Protein AF-W1Y192-F1 (afdb_monomer)

Foldseek 3Di:
DPDPDCLAPVNVVVVCVVVVPDDDVVVVDDDRNDPVVVVVVCVVVVDDPPDD

Structure (mmCIF, N/CA/C/O backbone):
data_AF-W1Y192-F1
#
_entry.id   AF-W1Y192-F1
#
loop_
_atom_site.group_PDB
_atom_site.id
_atom_site.type_symbol
_atom_site.label_atom_id
_atom_site.label_alt_id
_atom_site.label_comp_id
_atom_site.label_asym_id
_atom_site.label_entity_id
_atom_site.label_seq_id
_atom_site.pdbx_PDB_ins_code
_atom_site.Cartn_x
_atom_site.Cartn_y
_atom_site.Cartn_z
_atom_site.occupancy
_atom_site.B_iso_or_equiv
_atom_site.auth_seq_id
_atom_site.auth_comp_id
_atom_site.auth_asym_id
_atom_site.auth_atom_id
_atom_site.pdbx_PDB_model_num
ATOM 1 N N . MET A 1 1 ? -18.957 1.636 -11.320 1.00 52.31 1 MET A N 1
ATOM 2 C CA . MET A 1 1 ? -17.998 0.556 -11.011 1.00 52.31 1 MET A CA 1
ATOM 3 C C . MET A 1 1 ? -16.814 1.221 -10.346 1.00 52.31 1 MET A C 1
ATOM 5 O O . MET A 1 1 ? -16.319 2.179 -10.920 1.00 52.31 1 MET A O 1
ATOM 9 N N . LEU A 1 2 ? -16.429 0.808 -9.136 1.00 55.69 2 LEU A N 1
ATOM 10 C CA . LEU A 1 2 ? -15.147 1.247 -8.583 1.00 55.69 2 LEU A CA 1
ATOM 11 C C . LEU A 1 2 ? -14.068 0.655 -9.492 1.00 55.69 2 LEU A C 1
ATOM 13 O O . LEU A 1 2 ? -14.101 -0.550 -9.749 1.00 55.69 2 LEU A O 1
ATOM 17 N N . GLU A 1 3 ? -13.174 1.484 -10.027 1.00 58.03 3 GLU A N 1
ATOM 18 C CA . GLU A 1 3 ? -11.963 0.967 -10.661 1.00 58.03 3 GLU A CA 1
ATOM 19 C C . GLU A 1 3 ? -11.290 0.005 -9.680 1.00 58.03 3 GLU A C 1
ATOM 21 O O . GLU A 1 3 ? -11.099 0.317 -8.505 1.00 58.03 3 GLU A O 1
ATOM 26 N N . SER A 1 4 ? -10.962 -1.195 -10.151 1.00 73.44 4 SER A N 1
ATOM 27 C CA . SER A 1 4 ? -10.464 -2.312 -9.342 1.00 73.44 4 SER A CA 1
ATOM 28 C C . SER A 1 4 ? -9.012 -2.132 -8.873 1.00 73.44 4 SER A C 1
ATOM 30 O O . SER A 1 4 ? -8.309 -3.105 -8.610 1.00 73.44 4 SER A O 1
ATOM 32 N N . VAL A 1 5 ? -8.539 -0.889 -8.776 1.00 86.88 5 VAL A N 1
ATOM 33 C CA . VAL A 1 5 ? -7.187 -0.558 -8.333 1.00 86.88 5 VAL A CA 1
ATOM 34 C C . VAL A 1 5 ? -7.188 -0.405 -6.816 1.00 86.88 5 VAL A C 1
ATOM 36 O O . VAL A 1 5 ? -7.779 0.523 -6.271 1.00 86.88 5 VAL A O 1
ATOM 39 N N . ILE A 1 6 ? -6.485 -1.311 -6.131 1.00 91.31 6 ILE A N 1
ATOM 40 C CA . ILE A 1 6 ? -6.391 -1.319 -4.662 1.00 91.31 6 ILE A CA 1
ATOM 41 C C . ILE A 1 6 ? -5.794 -0.012 -4.129 1.00 91.31 6 ILE A C 1
ATOM 43 O O . ILE A 1 6 ? -6.234 0.461 -3.090 1.00 91.31 6 ILE A O 1
ATOM 47 N N . ALA A 1 7 ? -4.829 0.584 -4.840 1.00 94.12 7 ALA A N 1
ATOM 48 C CA . ALA A 1 7 ? -4.144 1.824 -4.464 1.00 94.12 7 ALA A CA 1
ATOM 49 C C . ALA A 1 7 ? -5.027 3.080 -4.644 1.00 94.12 7 ALA A C 1
ATOM 51 O O . ALA A 1 7 ? -4.674 4.006 -5.375 1.00 94.12 7 ALA A O 1
ATOM 52 N N . SER A 1 8 ? -6.175 3.091 -3.965 1.00 93.75 8 SER A N 1
ATOM 53 C CA . SER A 1 8 ?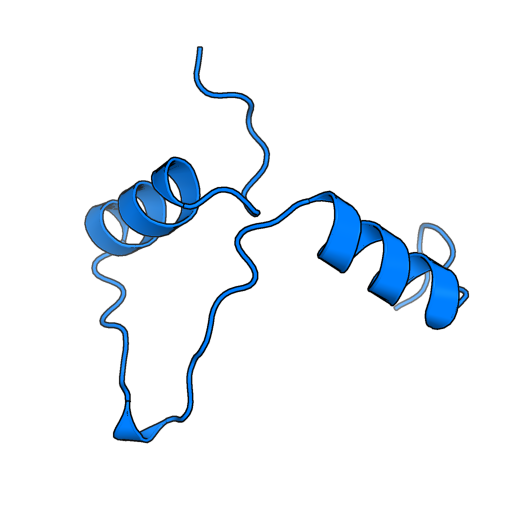 -7.155 4.171 -3.867 1.00 93.75 8 SER A CA 1
ATOM 54 C C . SER A 1 8 ? -7.699 4.220 -2.432 1.00 93.75 8 SER A C 1
ATOM 56 O O . SER A 1 8 ? -7.950 3.158 -1.853 1.00 93.75 8 SER A O 1
ATOM 58 N N . PRO A 1 9 ? -7.929 5.409 -1.838 1.00 93.06 9 PRO A N 1
ATOM 59 C CA . PRO A 1 9 ? -8.446 5.515 -0.473 1.00 93.06 9 PRO A CA 1
ATOM 60 C C . PRO A 1 9 ? -9.749 4.734 -0.267 1.00 93.06 9 PRO A C 1
ATOM 62 O O . PRO A 1 9 ? -9.897 4.011 0.716 1.00 93.06 9 PRO A O 1
ATOM 65 N N . GLU A 1 10 ? -10.681 4.843 -1.216 1.00 93.81 10 GLU A N 1
ATOM 66 C CA . GLU A 1 10 ? -12.004 4.217 -1.134 1.00 93.81 10 GLU A CA 1
ATOM 67 C C . GLU A 1 10 ? -11.906 2.688 -1.137 1.00 93.81 10 GLU A C 1
ATOM 69 O O . GLU A 1 10 ? -12.552 2.015 -0.331 1.00 93.81 10 GLU A O 1
ATOM 74 N N . VAL A 1 11 ? -11.048 2.139 -2.002 1.00 93.81 11 VAL A N 1
ATOM 75 C CA . VAL A 1 11 ? -10.867 0.691 -2.154 1.00 93.81 11 VAL A CA 1
ATOM 76 C C . VAL A 1 11 ? -10.124 0.105 -0.953 1.00 93.81 11 VAL A C 1
ATOM 78 O O . VAL A 1 11 ? -10.567 -0.910 -0.414 1.00 93.81 11 VAL A O 1
ATOM 81 N N . VAL A 1 12 ? -9.062 0.761 -0.464 1.00 94.69 12 VAL A N 1
ATOM 82 C CA . VAL A 1 12 ? -8.362 0.341 0.766 1.00 94.69 12 VAL A CA 1
ATOM 83 C C . VAL A 1 12 ? -9.324 0.318 1.952 1.00 94.69 12 VAL A C 1
ATOM 85 O O . VAL A 1 12 ? -9.395 -0.682 2.669 1.00 94.69 12 VAL A O 1
ATOM 88 N N . HIS A 1 13 ? -10.111 1.380 2.150 1.00 93.94 13 HIS A N 1
ATOM 89 C CA . HIS A 1 13 ? -11.085 1.422 3.241 1.00 93.94 13 HIS A CA 1
ATOM 90 C C . HIS A 1 13 ? -12.163 0.343 3.106 1.00 93.94 13 HIS A C 1
ATOM 92 O O . HIS A 1 13 ? -12.505 -0.298 4.106 1.00 93.94 13 HIS A O 1
ATOM 98 N N . TYR A 1 14 ? -12.668 0.108 1.891 1.00 94.69 14 TYR A N 1
ATOM 99 C CA . TYR A 1 14 ? -13.620 -0.968 1.625 1.00 94.69 14 TYR A CA 1
ATOM 100 C C . TYR A 1 14 ? -13.039 -2.338 1.993 1.00 94.69 14 TYR A C 1
ATOM 102 O O . TYR A 1 14 ? -13.683 -3.084 2.730 1.00 94.69 14 TYR A O 1
ATOM 110 N N . ILE A 1 15 ? -11.819 -2.650 1.547 1.00 94.19 15 ILE A N 1
ATOM 111 C CA . ILE A 1 15 ? -11.132 -3.914 1.851 1.00 94.19 15 ILE A CA 1
ATOM 112 C C . ILE A 1 15 ? -10.949 -4.064 3.363 1.00 94.19 15 ILE A C 1
ATOM 114 O O . ILE A 1 15 ? -11.361 -5.079 3.928 1.00 94.19 15 ILE A O 1
ATOM 118 N N . CYS A 1 16 ? -10.421 -3.043 4.044 1.00 94.88 16 CYS A N 1
ATOM 119 C CA . CYS A 1 16 ? -10.207 -3.115 5.487 1.00 94.88 16 CYS A CA 1
ATOM 120 C C . CYS A 1 16 ? -11.505 -3.398 6.247 1.00 94.88 16 CYS A C 1
ATOM 122 O O . CYS A 1 16 ? -11.535 -4.260 7.123 1.00 94.88 16 CYS A O 1
ATOM 124 N N . LYS A 1 17 ? -12.602 -2.732 5.870 1.00 95.38 17 LYS A N 1
ATOM 125 C CA . LYS A 1 17 ? -13.918 -2.964 6.475 1.00 95.38 17 LYS A CA 1
ATOM 126 C C . LYS A 1 17 ? -14.478 -4.348 6.133 1.00 95.38 17 LYS A C 1
ATOM 128 O O . LYS A 1 17 ? -15.049 -5.006 6.996 1.00 95.38 17 LYS A O 1
ATOM 133 N N . ARG A 1 18 ? -14.337 -4.792 4.881 1.00 96.31 18 ARG A N 1
ATOM 134 C CA . ARG A 1 18 ? -14.907 -6.050 4.370 1.00 96.31 18 ARG A CA 1
ATOM 135 C C . ARG A 1 18 ? -14.256 -7.295 4.972 1.00 96.31 18 ARG A C 1
ATOM 137 O O . ARG A 1 18 ? -14.932 -8.322 5.072 1.00 96.31 18 ARG A O 1
ATOM 144 N N . PHE A 1 19 ? -12.978 -7.203 5.330 1.00 96.12 19 PHE A N 1
ATOM 145 C CA . PHE A 1 19 ? -12.174 -8.308 5.859 1.00 96.12 19 PHE A CA 1
ATOM 146 C C . PHE A 1 19 ? -11.781 -8.129 7.335 1.00 96.12 19 PHE A C 1
ATOM 148 O O . PHE A 1 19 ? -10.943 -8.877 7.824 1.00 96.12 19 PHE A O 1
ATOM 155 N N . ASP A 1 20 ? -12.371 -7.156 8.038 1.00 96.12 20 ASP A N 1
ATOM 156 C CA .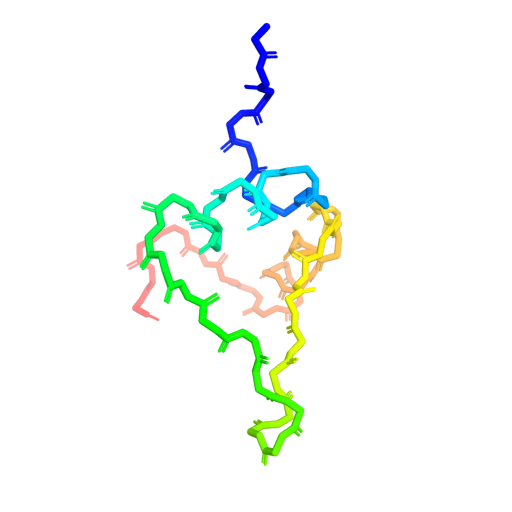 ASP A 1 20 ? -12.061 -6.823 9.441 1.00 96.12 20 ASP A CA 1
ATOM 157 C C . ASP A 1 20 ? -10.556 -6.590 9.705 1.00 96.12 20 ASP A C 1
ATOM 159 O O . ASP A 1 20 ? -9.996 -6.957 10.740 1.00 96.12 20 ASP A O 1
ATOM 163 N N . ILE A 1 21 ? -9.868 -5.951 8.752 1.00 95.81 21 ILE A N 1
ATOM 164 C CA . ILE A 1 21 ? -8.459 -5.578 8.908 1.00 95.81 21 ILE A CA 1
ATOM 165 C C . ILE A 1 21 ? -8.389 -4.315 9.762 1.00 95.81 21 ILE A C 1
ATOM 167 O O . ILE A 1 21 ? -8.778 -3.219 9.344 1.00 95.81 21 ILE A O 1
ATOM 171 N N . LYS A 1 22 ? -7.836 -4.457 10.967 1.00 93.69 22 LYS A N 1
ATOM 172 C CA . LYS A 1 22 ? -7.613 -3.334 11.880 1.00 93.69 22 LYS A CA 1
ATOM 173 C C . LYS A 1 22 ? -6.265 -2.687 11.608 1.00 93.69 22 LYS A C 1
ATOM 175 O O . LYS A 1 22 ? -5.218 -3.255 11.904 1.00 93.69 22 LYS A O 1
ATOM 180 N N . MET A 1 23 ? -6.301 -1.463 11.093 1.00 92.38 23 MET A N 1
ATOM 181 C CA . MET A 1 23 ? -5.099 -0.655 10.900 1.00 92.38 23 MET A CA 1
ATOM 182 C C . MET A 1 23 ? -4.479 -0.318 12.259 1.00 92.38 23 MET A C 1
ATOM 184 O O . MET A 1 23 ? -5.116 0.318 13.104 1.00 92.38 23 MET A O 1
ATOM 188 N N . SER A 1 24 ? -3.236 -0.746 12.476 1.00 93.94 24 SER A N 1
ATOM 189 C CA . SER A 1 24 ? -2.546 -0.567 13.752 1.00 93.94 24 SER A CA 1
ATOM 190 C C . SER A 1 24 ? -1.395 0.422 13.631 1.00 93.94 24 SER A C 1
ATOM 192 O O . SER A 1 24 ? -0.358 0.132 13.033 1.00 93.94 24 SER A O 1
ATOM 194 N N . LYS A 1 25 ? -1.524 1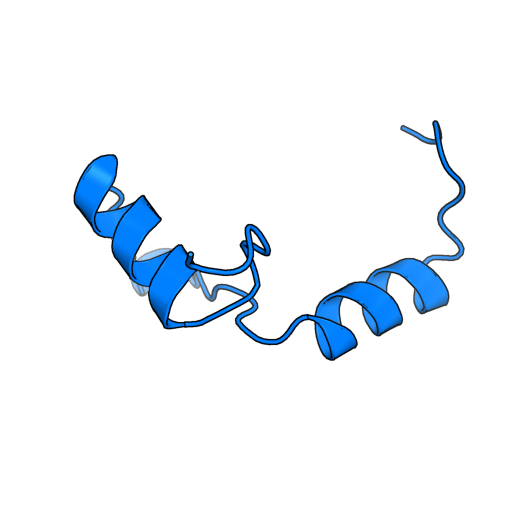.569 14.308 1.00 93.31 25 LYS A N 1
ATOM 195 C CA . LYS A 1 25 ? -0.425 2.543 14.436 1.00 93.31 25 LYS A CA 1
ATOM 196 C C . LYS A 1 25 ? 0.805 1.952 15.129 1.00 93.31 25 LYS A C 1
ATOM 198 O O . LYS A 1 25 ? 1.922 2.331 14.807 1.00 93.31 25 LYS A O 1
ATOM 203 N N . LYS A 1 26 ? 0.608 0.998 16.048 1.00 95.94 26 LYS A N 1
ATOM 204 C CA . LYS A 1 26 ? 1.704 0.327 16.767 1.00 95.94 26 LYS A CA 1
ATOM 205 C C . LYS A 1 26 ? 2.598 -0.497 15.840 1.00 95.94 26 LYS A C 1
ATOM 207 O O . LYS A 1 26 ? 3.752 -0.720 16.170 1.00 95.94 26 LYS A O 1
ATOM 212 N N . LEU A 1 27 ? 2.059 -0.942 14.703 1.00 94.56 27 LEU A N 1
ATOM 213 C CA . LEU A 1 27 ? 2.790 -1.708 13.695 1.00 94.56 27 LEU A CA 1
ATOM 214 C C . LEU A 1 27 ? 3.410 -0.818 12.607 1.00 94.56 27 LEU A C 1
ATOM 216 O O . LEU A 1 27 ? 3.995 -1.345 11.669 1.00 94.56 27 LEU A O 1
ATOM 220 N N . GLY A 1 28 ? 3.249 0.510 12.680 1.00 94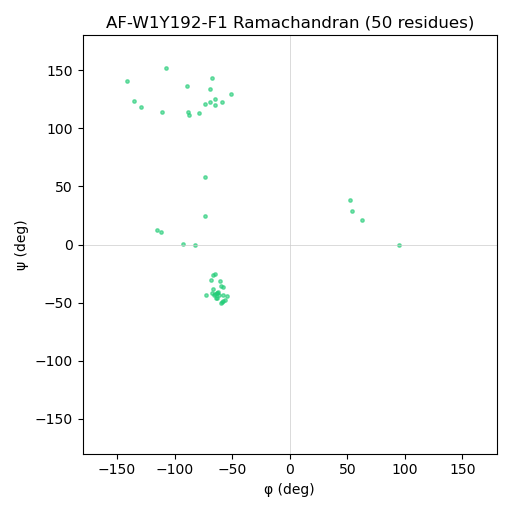.50 28 GLY A N 1
ATOM 221 C CA . GLY A 1 28 ? 3.741 1.420 11.638 1.00 94.50 28 GLY A CA 1
ATOM 222 C C . GLY A 1 28 ? 3.081 1.206 10.269 1.00 94.50 28 GLY A C 1
ATOM 223 O O . GLY A 1 28 ? 3.645 1.590 9.248 1.00 94.50 28 GLY A O 1
ATOM 224 N N . GLN A 1 29 ? 1.898 0.583 10.231 1.00 95.69 29 GLN A N 1
ATOM 225 C CA . GLN A 1 29 ? 1.203 0.259 8.987 1.00 95.69 29 GLN A CA 1
ATOM 226 C C . GLN A 1 29 ? 0.694 1.526 8.297 1.00 95.69 29 GLN A C 1
ATOM 228 O O . GLN A 1 29 ? -0.113 2.264 8.863 1.00 95.69 29 GLN A O 1
ATOM 233 N N . ASN A 1 30 ? 1.123 1.732 7.053 1.00 95.12 30 ASN A N 1
ATOM 234 C CA . ASN A 1 30 ? 0.650 2.794 6.174 1.00 95.12 30 ASN A CA 1
ATOM 235 C C . ASN A 1 30 ? 0.396 2.196 4.786 1.00 95.12 30 ASN A C 1
ATOM 237 O O . ASN A 1 30 ? 1.290 1.589 4.201 1.00 95.12 30 ASN A O 1
ATOM 241 N N . PHE A 1 31 ? -0.823 2.342 4.269 1.00 95.12 31 PHE A N 1
ATOM 242 C CA . PHE A 1 31 ? -1.190 1.828 2.950 1.00 95.12 31 PHE A CA 1
ATOM 243 C C . PHE A 1 31 ? -0.902 2.870 1.870 1.00 95.12 31 PHE A C 1
ATOM 245 O O . PHE A 1 31 ? -1.236 4.046 2.027 1.00 95.12 31 PHE A O 1
ATOM 252 N N . LEU A 1 32 ? -0.331 2.434 0.747 1.00 96.19 32 LEU A N 1
ATOM 253 C CA . LEU A 1 32 ? -0.213 3.269 -0.445 1.00 96.19 32 LEU A CA 1
ATOM 254 C C . LEU A 1 32 ? -1.591 3.404 -1.105 1.00 96.19 32 LEU A C 1
ATOM 256 O O . LEU A 1 32 ? -2.217 2.421 -1.489 1.00 96.19 32 LEU A O 1
ATOM 260 N N . ILE A 1 33 ? -2.056 4.643 -1.230 1.00 95.44 33 IL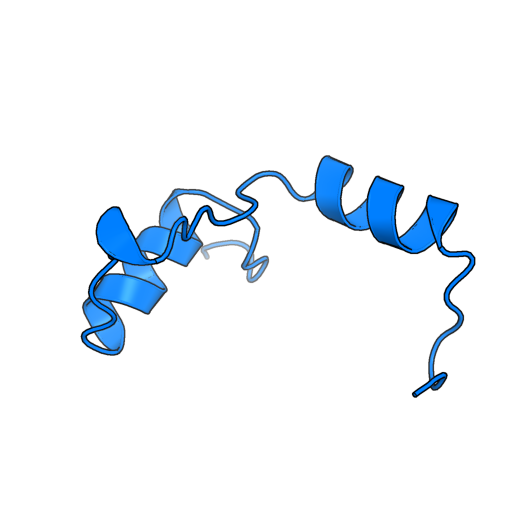E A N 1
ATOM 261 C CA . ILE A 1 33 ? -3.402 4.998 -1.719 1.00 95.44 33 ILE A CA 1
ATOM 262 C C . ILE A 1 33 ? -3.367 5.771 -3.044 1.00 95.44 33 ILE A C 1
ATOM 264 O O . ILE A 1 33 ? -4.355 6.386 -3.432 1.00 95.44 33 ILE A O 1
ATOM 268 N N . LYS A 1 34 ? -2.211 5.796 -3.714 1.00 94.94 34 LYS A N 1
ATOM 269 C CA . LYS A 1 34 ? -2.024 6.451 -5.010 1.00 94.94 34 LYS A CA 1
ATOM 270 C C . LYS A 1 34 ? -1.367 5.480 -5.969 1.00 94.94 34 LYS A C 1
ATOM 272 O O . LYS A 1 34 ? -0.225 5.086 -5.747 1.00 94.94 34 LYS A O 1
ATOM 277 N N . ARG A 1 35 ? -2.067 5.153 -7.053 1.00 93.44 35 ARG A N 1
ATOM 278 C CA . ARG A 1 35 ? -1.577 4.224 -8.071 1.00 93.44 35 ARG A CA 1
ATOM 279 C C . ARG A 1 35 ? -0.222 4.633 -8.662 1.00 93.44 35 ARG A C 1
ATOM 281 O O . ARG A 1 35 ? 0.683 3.813 -8.651 1.00 93.44 35 ARG A O 1
ATOM 288 N N . GLY A 1 36 ? -0.058 5.899 -9.050 1.00 95.06 36 GLY A N 1
ATOM 289 C CA . GLY A 1 36 ? 1.194 6.380 -9.653 1.00 95.06 36 GLY A CA 1
ATOM 290 C C . GLY A 1 36 ? 2.428 6.178 -8.768 1.00 95.06 36 GLY A C 1
ATOM 291 O O . GLY A 1 36 ? 3.468 5.782 -9.266 1.00 95.06 36 GLY A O 1
ATOM 292 N N . ILE A 1 37 ? 2.293 6.327 -7.444 1.00 96.06 37 ILE A N 1
ATOM 293 C CA . ILE A 1 37 ? 3.403 6.072 -6.509 1.00 96.06 37 ILE A CA 1
ATOM 294 C C . ILE A 1 37 ? 3.784 4.589 -6.493 1.00 96.06 37 ILE A C 1
ATOM 296 O O . ILE A 1 37 ? 4.959 4.254 -6.409 1.00 96.06 37 ILE A O 1
ATOM 300 N N . VAL A 1 38 ? 2.803 3.688 -6.580 1.00 94.75 38 VAL A N 1
ATOM 301 C CA . VAL A 1 38 ? 3.077 2.247 -6.667 1.00 94.75 38 VAL A CA 1
ATOM 302 C C . VAL A 1 38 ? 3.784 1.921 -7.982 1.00 94.75 38 VAL A C 1
ATOM 304 O O . VAL A 1 38 ? 4.760 1.180 -7.966 1.00 94.75 38 VAL A O 1
ATOM 307 N N . ASP A 1 39 ? 3.335 2.505 -9.096 1.00 93.94 39 ASP A N 1
ATOM 308 C CA . ASP A 1 39 ? 3.968 2.304 -10.404 1.00 93.94 39 ASP A CA 1
ATOM 309 C C . ASP A 1 39 ? 5.416 2.831 -10.426 1.00 93.94 39 ASP A C 1
ATOM 311 O O . ASP A 1 39 ? 6.305 2.148 -10.928 1.00 93.94 39 ASP A O 1
ATOM 315 N N . GLU A 1 40 ? 5.681 3.997 -9.826 1.00 97.00 40 GLU A N 1
ATOM 316 C CA . GLU A 1 40 ? 7.034 4.558 -9.689 1.00 97.00 40 GLU A CA 1
ATOM 317 C C . GLU A 1 40 ? 7.955 3.660 -8.852 1.00 97.00 40 GLU A C 1
ATOM 319 O O . GLU A 1 40 ? 9.109 3.461 -9.224 1.00 97.00 40 GLU A O 1
ATOM 324 N N . ILE A 1 41 ? 7.455 3.078 -7.755 1.00 95.81 41 ILE A N 1
ATOM 325 C CA . ILE A 1 41 ? 8.225 2.132 -6.930 1.00 95.81 41 ILE A CA 1
ATOM 326 C C . ILE A 1 41 ? 8.577 0.876 -7.734 1.00 95.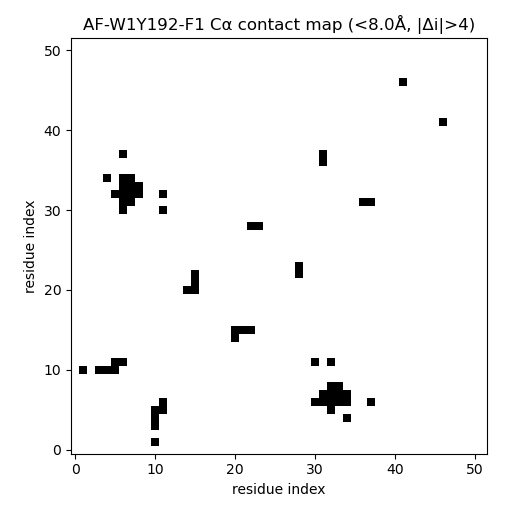81 41 ILE A C 1
ATOM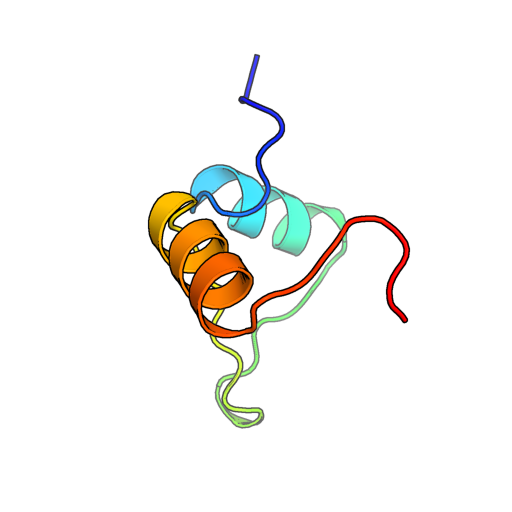 328 O O . ILE A 1 41 ? 9.725 0.441 -7.705 1.00 95.81 41 ILE A O 1
ATOM 332 N N . VAL A 1 42 ? 7.608 0.306 -8.459 1.00 94.19 42 VAL A N 1
ATOM 333 C CA . VAL A 1 42 ? 7.822 -0.877 -9.312 1.00 94.19 42 VAL A CA 1
ATOM 334 C C . VAL A 1 42 ? 8.843 -0.573 -10.408 1.00 94.19 42 VAL A C 1
ATOM 336 O O . VAL A 1 42 ? 9.749 -1.371 -10.635 1.00 94.19 42 VAL A O 1
ATOM 339 N N . HIS A 1 43 ? 8.733 0.594 -11.046 1.00 94.25 43 HIS A N 1
ATOM 340 C CA . HIS A 1 43 ? 9.672 1.031 -12.074 1.00 94.25 43 HIS A CA 1
ATOM 341 C C . HIS A 1 43 ? 11.086 1.241 -11.520 1.00 94.25 43 HIS A C 1
ATOM 343 O O . HIS A 1 43 ? 12.046 0.763 -12.115 1.00 94.25 43 HIS A O 1
ATOM 349 N N . ALA A 1 44 ? 11.220 1.911 -10.372 1.00 96.75 44 ALA A N 1
ATOM 350 C CA . ALA A 1 44 ? 12.509 2.151 -9.723 1.00 96.75 44 ALA A CA 1
ATOM 351 C C . ALA A 1 4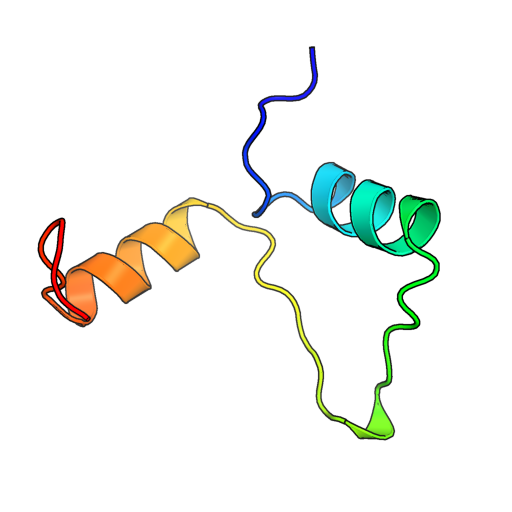4 ? 13.173 0.861 -9.215 1.00 96.75 44 ALA A C 1
ATOM 353 O O . ALA A 1 44 ? 14.393 0.806 -9.093 1.00 96.75 44 ALA A O 1
ATOM 354 N N . ALA A 1 45 ? 12.373 -0.161 -8.911 1.00 95.88 45 ALA A N 1
ATOM 355 C CA . ALA A 1 45 ? 12.848 -1.494 -8.564 1.00 95.88 45 ALA A CA 1
ATOM 356 C C . ALA A 1 45 ? 13.179 -2.360 -9.795 1.00 95.88 45 ALA A C 1
ATOM 358 O 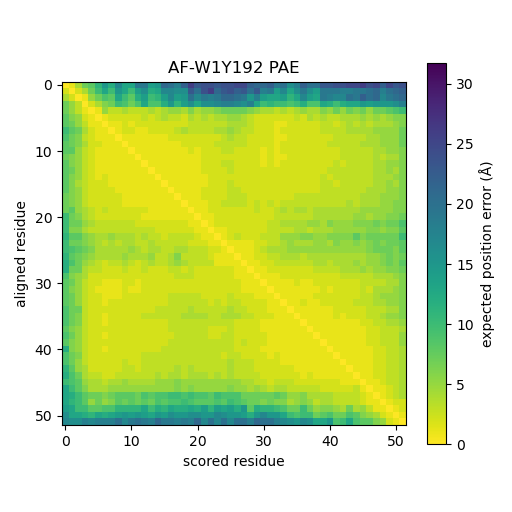O . ALA A 1 45 ? 13.586 -3.502 -9.617 1.00 95.88 45 ALA A O 1
ATOM 359 N N . GLU A 1 46 ? 12.996 -1.830 -11.013 1.00 95.06 46 GLU A N 1
ATOM 360 C CA . GLU A 1 46 ? 13.262 -2.507 -12.292 1.00 95.06 46 GLU A CA 1
ATOM 361 C C . GLU A 1 46 ? 12.558 -3.867 -12.429 1.00 95.06 46 GLU A C 1
ATOM 363 O O . GLU A 1 46 ? 13.026 -4.749 -13.144 1.00 95.06 46 GLU A O 1
ATOM 368 N N . LEU A 1 47 ? 11.407 -4.028 -11.765 1.00 91.81 47 LEU A N 1
ATOM 369 C CA . LEU A 1 47 ? 10.703 -5.307 -11.723 1.00 91.81 47 LEU A CA 1
ATOM 370 C C . LEU A 1 47 ? 10.124 -5.661 -13.091 1.00 91.81 47 LEU A C 1
ATOM 372 O O . LEU A 1 47 ? 9.425 -4.855 -13.721 1.00 91.81 47 LEU A O 1
ATOM 376 N N . THR A 1 48 ? 10.333 -6.905 -13.506 1.00 90.75 48 THR A N 1
ATOM 377 C CA . THR A 1 48 ? 9.732 -7.458 -14.719 1.00 90.75 48 THR A CA 1
ATOM 378 C C . THR A 1 48 ? 8.622 -8.468 -14.399 1.00 90.75 48 THR A C 1
ATOM 380 O O . THR A 1 48 ? 8.607 -9.092 -13.333 1.00 90.75 48 THR A O 1
ATOM 383 N N . PRO A 1 49 ? 7.619 -8.633 -15.285 1.00 88.31 49 PRO A N 1
ATOM 384 C CA . PRO A 1 49 ? 6.542 -9.586 -15.045 1.00 88.31 49 PRO A CA 1
ATOM 385 C C . PRO A 1 49 ? 7.067 -11.017 -14.868 1.00 88.31 49 PRO A C 1
ATOM 387 O O . PRO A 1 49 ? 7.680 -11.574 -15.775 1.00 88.31 49 PRO A O 1
ATOM 390 N N . GLY A 1 50 ? 6.749 -11.635 -13.730 1.00 87.56 50 GLY A N 1
ATOM 391 C CA . GLY A 1 50 ? 7.139 -13.015 -13.422 1.00 87.56 50 GLY A CA 1
ATOM 392 C C . GLY A 1 50 ? 8.427 -13.152 -12.609 1.00 87.56 50 GLY A C 1
ATOM 393 O O . GLY A 1 50 ? 8.794 -14.279 -12.278 1.00 87.56 50 GLY A O 1
ATOM 394 N N . GLU A 1 51 ? 9.081 -12.046 -12.254 1.00 82.62 51 GLU A N 1
ATOM 395 C CA . GLU A 1 51 ? 10.120 -12.059 -11.223 1.00 82.62 51 GLU A CA 1
ATOM 396 C C . GLU A 1 51 ? 9.518 -12.353 -9.832 1.00 82.62 51 GLU A C 1
ATOM 398 O O . GLU A 1 51 ? 8.375 -11.956 -9.572 1.00 82.62 51 GLU A O 1
ATOM 403 N N . PRO A 1 52 ? 10.237 -13.107 -8.975 1.00 61.12 52 PRO A N 1
ATOM 404 C CA . PRO A 1 52 ? 9.770 -13.502 -7.645 1.00 61.12 52 PRO A CA 1
ATOM 405 C C . PRO A 1 52 ? 9.677 -12.345 -6.642 1.00 61.12 52 PRO A C 1
ATOM 407 O O . PRO A 1 52 ? 10.521 -11.423 -6.697 1.00 61.12 52 PRO A O 1
#

Sequence (52 aa):
MLESVIASPEVVHYICKRFDIKMSKKLGQNFLIKRGIVDEIVHAAELTPGEP

Radius of gyration: 13.3 Å; Cα contacts (8 Å, |Δi|>4): 31; chains: 1; bounding box: 31×20×32 Å

Nearest PDB structures (foldseek):
  7vz1-assembly1_G  TM=3.180E-01  e=5.657E+00  Sus scrofa

pLDDT: mean 90.64, std 10.53, range [52.31, 97.0]

Organism: NCBI:txid408170

Secondary structure (DSSP, 8-state):
---S-SSSHHHHHHHHHHTT----GGGT------HHHHHHHHHHTT--TT--

InterPro domains:
  IPR029063 S-adenosyl-L-methionine-dependent methyltransferase superfamily [G3DSA:3.40.50.150] (3-52)

Solvent-accessible surface area (backbone atoms only — not comparable to full-atom values): 3395 Å² total; per-residue (Å²): 129,80,74,91,55,60,35,26,63,69,45,43,52,48,51,29,64,75,68,71,54,76,87,40,76,91,73,70,67,77,82,72,48,45,52,68,61,53,52,50,52,44,58,76,66,68,69,57,96,86,65,132

Mean predicted aligned error: 4.54 Å